Protein AF-K2GDD9-F1 (afdb_monomer_lite)

pLDDT: mean 71.25, std 14.57, range [37.0, 95.56]

Sequence (120 aa):
MKNRYTFPVNEKGFYYPWVSALLFMFLLVFGYMIHTYYQNMELNQAIKKSYQTQRYYQSVYDKWTPFIISSTSFPLTIRRPLTDGEASVTCNDEEVRILCTYTVIYKDLHKNYKQTYKLD

Secondary structure (DSSP, 8-state):
--------B-TT--B-HHHHHHHHHHHHHHHHHHHHHHHHHHHHHHHHHHHHHHHHHHHHHHH----B--TTSSSPPB----TTEEEEEEEEEETTEEEEEEEEEETTEEEEEEEEEE--

Radius of gyration: 33.7 Å; chains: 1; bounding box: 56×39×94 Å

Organism: NCBI:txid1230341

Foldseek 3Di:
DDPDDDADAPPVRDHDVVVVVVVVVVCVVVVVVVVVVVVVVVVVVVVVVVVVVVVVVVVCVVPDDQPQPDPPDPPGDRPDAPPQKDWDWDWDDDPFWIKIWIWIAHPNDIDIDIDIGGDD

Structure (mmCIF, N/CA/C/O backbone):
data_AF-K2GDD9-F1
#
_entry.id   AF-K2GDD9-F1
#
loop_
_atom_site.group_PDB
_atom_site.id
_atom_site.type_symbol
_atom_site.label_atom_id
_atom_site.label_alt_id
_atom_site.label_comp_id
_atom_site.label_asym_id
_atom_site.label_entity_id
_atom_site.label_seq_id
_atom_site.pdbx_PDB_ins_code
_atom_site.Cartn_x
_atom_site.Cartn_y
_atom_site.Cartn_z
_atom_site.occupancy
_atom_site.B_iso_or_equiv
_atom_site.auth_seq_id
_atom_site.auth_comp_id
_atom_site.auth_asym_id
_atom_site.auth_atom_id
_atom_site.pdbx_PDB_model_num
ATOM 1 N N . MET A 1 1 ? 4.348 0.897 -54.208 1.00 38.00 1 MET A N 1
ATOM 2 C CA . MET A 1 1 ? 5.123 2.100 -53.830 1.00 38.00 1 MET A CA 1
ATOM 3 C C . MET A 1 1 ? 6.320 1.659 -53.000 1.00 38.00 1 MET A C 1
ATOM 5 O O . MET A 1 1 ? 6.118 1.035 -51.969 1.00 38.00 1 MET A O 1
ATOM 9 N N . LYS A 1 2 ? 7.551 1.873 -53.482 1.00 37.00 2 LYS A N 1
ATOM 10 C CA . LYS A 1 2 ? 8.779 1.585 -52.722 1.00 37.00 2 LYS A CA 1
ATOM 11 C C . LYS A 1 2 ? 9.234 2.893 -52.075 1.00 37.00 2 LYS A C 1
ATOM 13 O O . LYS A 1 2 ? 9.657 3.788 -52.801 1.00 37.00 2 LYS A O 1
ATOM 18 N N . ASN A 1 3 ? 9.134 3.002 -50.752 1.00 40.59 3 ASN A N 1
ATOM 19 C CA . ASN A 1 3 ? 9.711 4.115 -49.998 1.00 40.59 3 ASN A CA 1
ATOM 20 C C . ASN A 1 3 ? 11.235 4.066 -50.168 1.00 40.59 3 ASN A C 1
ATOM 22 O O . ASN A 1 3 ? 11.904 3.224 -49.570 1.00 40.59 3 ASN A O 1
ATOM 26 N N . ARG A 1 4 ? 11.787 4.909 -51.048 1.00 51.34 4 ARG A N 1
ATOM 27 C CA . ARG A 1 4 ? 13.237 5.062 -51.184 1.00 51.34 4 ARG A CA 1
ATOM 28 C C . ARG A 1 4 ? 13.706 6.042 -50.118 1.00 51.34 4 ARG A C 1
ATOM 30 O O . ARG A 1 4 ? 13.416 7.228 -50.202 1.00 51.34 4 ARG A O 1
ATOM 37 N N . TYR A 1 5 ? 14.434 5.530 -49.133 1.00 53.12 5 TYR A N 1
ATOM 38 C CA . TYR A 1 5 ? 15.233 6.348 -48.231 1.00 53.12 5 TYR A CA 1
ATOM 39 C C . TYR A 1 5 ? 16.390 6.949 -49.037 1.00 53.12 5 TYR A C 1
ATOM 41 O O . TYR A 1 5 ? 17.341 6.252 -49.386 1.00 53.12 5 TYR A O 1
ATOM 49 N N . THR A 1 6 ? 16.289 8.225 -49.399 1.00 58.31 6 THR A N 1
ATOM 50 C CA . THR A 1 6 ? 17.423 8.990 -49.923 1.00 58.31 6 THR A CA 1
ATOM 51 C C . THR A 1 6 ? 18.256 9.473 -48.749 1.00 58.31 6 THR A C 1
ATOM 53 O O . THR A 1 6 ? 17.798 10.281 -47.943 1.00 58.31 6 THR A O 1
ATOM 56 N N . PHE A 1 7 ? 19.469 8.942 -48.634 1.00 60.66 7 PHE A N 1
ATOM 57 C CA . PHE A 1 7 ? 20.442 9.400 -47.652 1.00 60.66 7 PHE A CA 1
ATOM 58 C C . PHE A 1 7 ? 20.863 10.850 -47.942 1.00 60.66 7 PHE A C 1
ATOM 60 O O . PHE A 1 7 ? 20.904 11.237 -49.110 1.00 60.66 7 PHE A O 1
ATOM 67 N N . PRO A 1 8 ? 21.198 11.652 -46.916 1.00 60.47 8 PRO A N 1
ATOM 68 C CA . PRO A 1 8 ? 21.715 12.997 -47.126 1.00 60.47 8 PRO A CA 1
ATOM 69 C C . PRO A 1 8 ? 23.075 12.910 -47.830 1.00 60.47 8 PRO A C 1
ATOM 71 O O . PRO A 1 8 ? 24.026 12.319 -47.314 1.00 60.47 8 PRO A O 1
ATOM 74 N N . VAL A 1 9 ? 23.142 13.476 -49.031 1.00 63.81 9 VAL A N 1
ATOM 75 C CA . VAL A 1 9 ? 24.343 13.546 -49.866 1.00 63.81 9 VAL A CA 1
ATOM 76 C C . VAL A 1 9 ? 24.749 15.013 -49.973 1.00 63.81 9 VAL A C 1
ATOM 78 O O . VAL A 1 9 ? 23.882 15.872 -50.118 1.00 63.81 9 VAL A O 1
ATOM 81 N N . ASN A 1 10 ? 26.044 15.318 -49.877 1.00 68.38 10 ASN A N 1
ATOM 82 C CA . ASN A 1 10 ? 26.529 16.689 -50.087 1.00 68.38 10 ASN A CA 1
ATOM 83 C C . ASN A 1 10 ? 26.292 17.129 -51.552 1.00 68.38 10 ASN A C 1
ATOM 85 O O . ASN A 1 10 ? 26.099 16.274 -52.413 1.00 68.38 10 ASN A O 1
ATOM 89 N N . GLU A 1 11 ? 26.393 18.423 -51.876 1.00 68.56 11 GLU A N 1
ATOM 90 C CA . GLU A 1 11 ? 26.216 18.985 -53.235 1.00 68.56 11 GLU A CA 1
ATOM 91 C C . GLU A 1 11 ? 27.101 18.311 -54.305 1.00 68.56 11 GLU A C 1
ATOM 93 O O . GLU A 1 11 ? 26.796 18.339 -55.493 1.00 68.56 11 GLU A O 1
ATOM 98 N N . LYS A 1 12 ? 28.184 17.648 -53.877 1.00 71.31 12 LYS A N 1
ATOM 99 C CA . LYS A 1 12 ? 29.107 16.867 -54.718 1.00 71.31 12 LYS A CA 1
ATOM 100 C C . LYS A 1 12 ? 28.768 15.371 -54.834 1.00 71.31 12 LYS A C 1
ATOM 102 O O . LYS A 1 12 ? 29.551 14.621 -55.403 1.00 71.31 12 LYS A O 1
ATOM 107 N N . GLY A 1 13 ? 27.661 14.905 -54.257 1.00 66.38 13 GLY A N 1
ATOM 108 C CA . GLY A 1 13 ? 27.239 13.500 -54.312 1.00 66.38 13 GLY A CA 1
ATOM 109 C C . GLY A 1 13 ? 27.995 12.544 -53.376 1.00 66.38 13 GLY A C 1
ATOM 110 O O . GLY A 1 13 ? 27.826 11.332 -53.486 1.00 66.38 13 GLY A O 1
ATOM 111 N N . PHE A 1 14 ? 28.786 13.053 -52.421 1.00 70.56 14 PHE A N 1
ATOM 112 C CA . PHE A 1 14 ? 29.442 12.220 -51.405 1.00 70.56 14 PHE A CA 1
ATOM 113 C C . PHE A 1 14 ? 28.510 11.921 -50.223 1.00 70.56 14 PHE A C 1
ATOM 115 O O . PHE A 1 14 ? 28.011 12.836 -49.562 1.00 70.56 14 PHE A O 1
ATOM 122 N N . TYR A 1 15 ? 28.291 10.629 -49.962 1.00 72.38 15 TYR A N 1
ATOM 123 C CA . TYR A 1 15 ? 27.582 10.127 -48.788 1.00 72.38 15 TYR A CA 1
ATOM 124 C C . TYR A 1 15 ? 28.563 9.916 -47.632 1.00 72.38 15 TYR A C 1
ATOM 126 O O . TYR A 1 15 ? 29.627 9.323 -47.811 1.00 72.38 15 TYR A O 1
ATOM 134 N N . TYR A 1 16 ? 28.182 10.376 -46.441 1.00 74.81 16 TYR A N 1
ATOM 135 C CA . TYR A 1 16 ? 28.973 10.245 -45.220 1.00 74.81 16 TYR A CA 1
ATOM 136 C C . TYR A 1 16 ? 28.295 9.261 -44.250 1.00 74.81 16 TYR A C 1
ATOM 138 O O . TYR A 1 16 ? 27.575 9.683 -43.338 1.00 74.81 16 TYR A O 1
ATOM 146 N N . PRO A 1 17 ? 28.496 7.939 -44.430 1.00 76.94 17 PRO A N 1
ATOM 147 C CA . PRO A 1 17 ? 27.820 6.905 -43.643 1.00 76.94 17 PRO A CA 1
ATOM 148 C C . PRO A 1 17 ? 28.067 7.032 -42.140 1.00 76.94 17 PRO A C 1
ATOM 150 O O . PRO A 1 17 ? 27.167 6.782 -41.340 1.00 76.94 17 PRO A O 1
ATOM 153 N N . TRP A 1 18 ? 29.257 7.489 -41.743 1.00 81.38 18 TRP A N 1
ATOM 154 C CA . TRP A 1 18 ? 29.599 7.691 -40.337 1.00 81.38 18 TRP A CA 1
ATOM 155 C C . TRP A 1 18 ? 28.765 8.793 -39.676 1.00 81.38 18 TRP A C 1
ATOM 157 O O . TRP A 1 18 ? 28.417 8.657 -38.510 1.00 81.38 18 TRP A O 1
ATOM 167 N N . VAL A 1 19 ? 28.386 9.852 -40.403 1.00 83.44 19 VAL A N 1
ATOM 168 C CA . VAL A 1 19 ? 27.543 10.929 -39.855 1.00 83.44 19 VAL A CA 1
ATOM 169 C C . VAL A 1 19 ? 26.156 10.386 -39.534 1.00 83.44 19 VAL A C 1
ATOM 171 O O . VAL A 1 19 ? 25.642 10.621 -38.447 1.00 83.44 19 VAL A O 1
ATOM 174 N N . SER A 1 20 ? 25.576 9.598 -40.445 1.00 81.44 20 SER A N 1
ATOM 175 C CA . SER A 1 20 ? 24.270 8.964 -40.221 1.00 81.44 20 SER A CA 1
ATOM 176 C C . SER A 1 20 ? 24.320 7.950 -39.074 1.00 81.44 20 SER A C 1
ATOM 178 O O . SER A 1 20 ? 23.413 7.919 -38.247 1.00 81.44 20 SER A O 1
ATOM 180 N N . ALA A 1 21 ? 25.395 7.158 -38.987 1.00 85.56 21 ALA A N 1
ATOM 181 C CA . ALA A 1 21 ? 25.592 6.195 -37.907 1.00 85.56 21 ALA A CA 1
ATOM 182 C C . ALA A 1 21 ? 25.733 6.878 -36.535 1.00 85.56 21 ALA A C 1
ATOM 184 O O . ALA A 1 21 ? 25.103 6.448 -35.571 1.00 85.56 21 ALA A O 1
ATOM 185 N N . LEU A 1 22 ? 26.498 7.972 -36.449 1.00 87.88 22 LEU A N 1
ATOM 186 C CA . LEU A 1 22 ? 26.646 8.753 -35.217 1.00 87.88 22 LEU A CA 1
ATOM 187 C C . LEU A 1 22 ? 25.326 9.401 -34.794 1.00 87.88 22 LEU A C 1
ATOM 189 O O . LEU A 1 22 ? 24.978 9.368 -33.617 1.00 87.88 22 LEU A O 1
ATOM 193 N N . LEU A 1 23 ? 24.565 9.941 -35.747 1.00 87.62 23 LEU A N 1
ATOM 194 C CA . LEU A 1 23 ? 23.269 10.565 -35.481 1.00 87.62 23 LEU A CA 1
ATOM 195 C C . LEU A 1 23 ? 22.243 9.525 -35.006 1.00 87.62 23 LEU A C 1
ATOM 197 O O . LEU A 1 23 ? 21.505 9.771 -34.055 1.00 87.62 23 LEU A O 1
ATOM 201 N N . PHE A 1 24 ? 22.252 8.329 -35.597 1.00 88.44 24 PHE A N 1
ATOM 202 C CA . PHE A 1 24 ? 21.417 7.212 -35.158 1.00 88.44 24 PHE A CA 1
ATOM 203 C C . PHE A 1 24 ? 21.784 6.733 -33.746 1.00 88.44 24 PHE A C 1
ATOM 205 O O . PHE A 1 24 ? 20.904 6.590 -32.900 1.00 88.44 24 PHE A O 1
ATOM 212 N N . MET A 1 25 ? 23.078 6.557 -33.456 1.00 91.94 25 MET A N 1
ATOM 213 C CA . MET A 1 25 ? 23.550 6.197 -32.114 1.00 91.94 25 MET A CA 1
ATOM 214 C C . MET A 1 25 ? 23.182 7.260 -31.076 1.00 91.94 25 MET A C 1
ATOM 216 O O . MET A 1 25 ? 22.723 6.919 -29.988 1.00 91.94 25 MET A O 1
ATOM 220 N N . PHE A 1 26 ? 23.318 8.542 -31.419 1.00 93.50 26 PHE A N 1
ATOM 221 C CA . PHE A 1 26 ? 22.908 9.642 -30.552 1.00 93.50 26 PHE A CA 1
ATOM 222 C C . PHE A 1 26 ? 21.410 9.584 -30.232 1.00 93.50 26 PHE A C 1
ATOM 224 O O . PHE A 1 26 ? 21.033 9.661 -29.065 1.00 93.50 26 PHE A O 1
ATOM 231 N N . LEU A 1 27 ? 20.558 9.384 -31.243 1.00 94.56 27 LEU A N 1
ATOM 232 C CA . LEU A 1 27 ? 19.109 9.276 -31.050 1.00 94.56 27 LEU A CA 1
ATOM 233 C C . LEU A 1 27 ? 18.725 8.070 -30.187 1.00 94.56 27 LEU A C 1
ATOM 235 O O . LEU A 1 27 ? 17.849 8.197 -29.333 1.00 94.56 27 LEU A O 1
ATOM 239 N N . LEU A 1 28 ? 19.391 6.925 -30.362 1.00 94.38 28 LEU A N 1
ATOM 240 C CA . LEU A 1 28 ? 19.156 5.742 -29.532 1.00 94.38 28 LEU A CA 1
ATOM 241 C C . LEU A 1 28 ? 19.527 5.988 -28.067 1.00 94.38 28 LEU A C 1
ATOM 243 O O . LEU A 1 28 ? 18.730 5.698 -27.176 1.00 94.38 28 LEU A O 1
ATOM 247 N N . VAL A 1 29 ? 20.711 6.552 -27.813 1.00 95.31 29 VAL A N 1
ATOM 248 C CA . VAL A 1 29 ? 21.172 6.847 -26.448 1.00 95.31 29 VAL A CA 1
ATOM 249 C C . VAL A 1 29 ? 20.276 7.895 -25.792 1.00 95.31 29 VAL A C 1
ATOM 251 O O . VAL A 1 29 ? 19.876 7.732 -24.640 1.00 95.31 29 VAL A O 1
ATOM 254 N N . PHE A 1 30 ? 19.916 8.948 -26.524 1.00 95.56 30 PHE A N 1
ATOM 255 C CA . PHE A 1 30 ? 19.045 10.003 -26.019 1.00 95.56 30 PHE A CA 1
ATOM 256 C C . PHE A 1 30 ? 17.627 9.488 -25.736 1.00 95.56 30 PHE A C 1
ATOM 258 O O . PHE A 1 30 ? 17.063 9.777 -24.682 1.00 95.56 30 PHE A O 1
ATOM 265 N N . GLY A 1 31 ? 17.075 8.657 -26.624 1.00 95.44 31 GLY A N 1
ATOM 266 C CA . GLY A 1 31 ? 15.789 7.997 -26.410 1.00 95.44 31 GLY A CA 1
ATOM 267 C C . GLY A 1 31 ? 15.803 7.081 -25.185 1.00 95.44 31 GLY A C 1
ATOM 268 O O . GLY A 1 31 ? 14.878 7.125 -24.375 1.00 95.44 31 GLY A O 1
ATOM 269 N N . TYR A 1 32 ? 16.878 6.311 -24.995 1.00 95.38 32 TYR A N 1
ATOM 270 C CA . TYR A 1 32 ? 17.061 5.470 -23.811 1.00 95.38 32 TYR A CA 1
ATOM 271 C C . TYR A 1 32 ? 17.155 6.295 -22.515 1.00 95.38 32 TYR A C 1
ATOM 273 O O . TYR A 1 32 ? 16.482 5.981 -21.531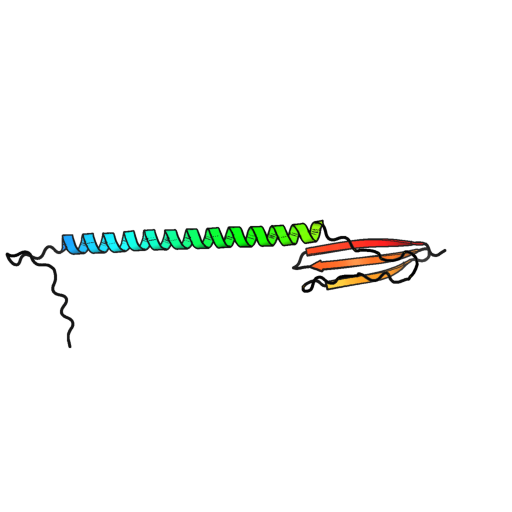 1.00 95.38 32 TYR A O 1
ATOM 281 N N . MET A 1 33 ? 17.933 7.383 -22.518 1.00 93.88 33 MET A N 1
ATOM 282 C CA . MET A 1 33 ? 18.035 8.320 -21.389 1.00 93.88 33 MET A CA 1
ATOM 283 C C . MET A 1 33 ? 16.669 8.907 -21.015 1.00 93.88 33 MET A C 1
ATOM 285 O O . MET A 1 33 ? 16.299 8.924 -19.844 1.00 93.88 33 MET A O 1
ATOM 289 N N . ILE A 1 34 ? 15.886 9.343 -22.005 1.00 94.94 34 ILE A N 1
ATOM 290 C CA . ILE A 1 34 ? 14.533 9.857 -21.772 1.00 94.94 34 ILE A CA 1
ATOM 291 C C . ILE A 1 34 ? 13.628 8.767 -21.196 1.00 94.94 34 I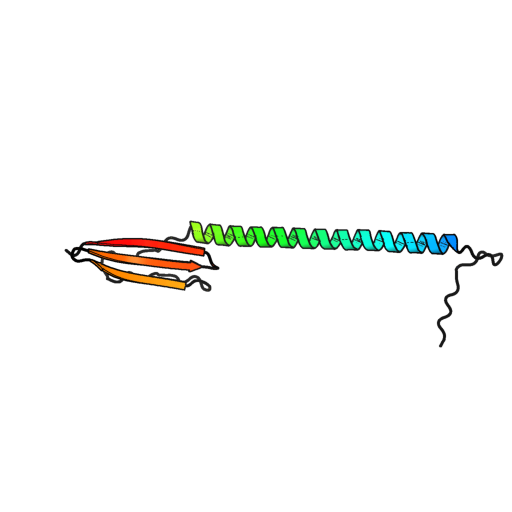LE A C 1
ATOM 293 O O . ILE A 1 34 ? 12.930 9.004 -20.212 1.00 94.94 34 ILE A O 1
ATOM 297 N N . HIS A 1 35 ? 13.635 7.573 -21.787 1.00 94.12 35 HIS A N 1
ATOM 298 C CA . HIS A 1 35 ? 12.766 6.482 -21.357 1.00 94.12 35 HIS A CA 1
ATOM 299 C C . HIS A 1 35 ? 13.033 6.083 -19.901 1.00 94.12 35 HIS A C 1
ATOM 301 O O . HIS A 1 35 ? 12.112 6.032 -19.088 1.00 94.12 35 HIS A O 1
ATOM 307 N N . THR A 1 36 ? 14.304 5.879 -19.556 1.00 93.69 36 THR A N 1
ATOM 308 C CA . THR A 1 36 ? 14.722 5.556 -18.185 1.00 93.69 36 THR A CA 1
ATOM 309 C C . THR A 1 36 ? 14.405 6.677 -17.198 1.00 93.69 36 THR A C 1
ATOM 311 O O . THR A 1 36 ? 13.965 6.404 -16.081 1.00 93.69 36 THR A O 1
ATOM 314 N N . TYR A 1 37 ? 14.560 7.941 -17.600 1.00 94.62 37 TYR A N 1
ATOM 315 C CA . TYR A 1 37 ? 14.168 9.083 -16.776 1.00 94.62 37 TYR A CA 1
ATOM 316 C C . TYR A 1 37 ? 12.668 9.064 -16.444 1.00 94.62 37 TYR A C 1
ATOM 318 O O . TYR A 1 37 ? 12.299 9.169 -15.272 1.00 94.62 37 TYR A O 1
ATOM 326 N N . TYR A 1 38 ? 11.806 8.868 -17.448 1.00 93.94 38 TYR A N 1
ATOM 327 C CA . TYR A 1 38 ? 10.358 8.787 -17.236 1.00 93.94 38 TYR A CA 1
ATOM 328 C C . TYR A 1 38 ? 9.966 7.589 -16.365 1.00 93.94 38 TYR A C 1
ATOM 330 O O . TYR A 1 38 ? 9.203 7.767 -15.418 1.00 93.94 38 TYR A O 1
ATOM 338 N N . GLN A 1 39 ? 10.544 6.408 -16.605 1.00 92.12 39 GLN A N 1
ATOM 339 C CA . GLN A 1 39 ? 10.292 5.223 -15.776 1.00 92.12 39 GLN A CA 1
ATOM 340 C C . GLN A 1 39 ? 10.650 5.460 -14.304 1.00 92.12 39 GLN A C 1
ATOM 342 O O . GLN A 1 39 ? 9.873 5.123 -13.411 1.00 92.12 39 GLN A O 1
ATOM 347 N N . ASN A 1 40 ? 11.795 6.090 -14.033 1.00 92.19 40 ASN A N 1
ATOM 348 C CA . ASN A 1 40 ? 12.202 6.419 -12.668 1.00 92.19 40 ASN A CA 1
ATOM 349 C C . ASN A 1 40 ? 11.268 7.448 -12.017 1.00 92.19 40 ASN A C 1
ATOM 351 O O . ASN A 1 40 ? 10.979 7.360 -10.821 1.00 92.19 40 ASN A O 1
ATOM 355 N N . MET A 1 41 ? 10.775 8.421 -12.785 1.00 93.06 41 MET A N 1
ATOM 356 C CA . MET A 1 41 ? 9.818 9.405 -12.287 1.00 93.06 41 MET A CA 1
ATOM 357 C C . MET A 1 41 ? 8.477 8.754 -11.919 1.00 93.06 41 MET A C 1
ATOM 359 O O . MET A 1 41 ? 7.968 8.998 -10.823 1.00 93.06 41 MET A O 1
ATOM 363 N N . GLU A 1 42 ? 7.928 7.905 -12.790 1.00 90.94 42 GLU A N 1
ATOM 364 C CA . GLU A 1 42 ? 6.684 7.167 -12.535 1.00 90.94 42 GLU A CA 1
ATOM 365 C C . GLU A 1 42 ? 6.823 6.228 -11.334 1.00 90.94 42 GLU A C 1
ATOM 367 O O . GLU A 1 42 ? 5.963 6.217 -10.449 1.00 90.94 42 GLU A O 1
ATOM 372 N N . LEU A 1 43 ? 7.945 5.507 -11.242 1.00 88.25 43 LEU A N 1
ATOM 373 C CA . LEU A 1 43 ? 8.245 4.630 -10.114 1.00 88.25 43 LEU A CA 1
ATOM 374 C C . LEU A 1 43 ? 8.293 5.411 -8.793 1.00 88.25 43 LEU A C 1
ATOM 376 O O . LEU A 1 43 ? 7.659 5.013 -7.816 1.00 88.25 43 LEU A O 1
ATOM 380 N N . ASN A 1 44 ? 8.978 6.555 -8.757 1.00 89.06 44 ASN A N 1
ATOM 381 C CA . ASN A 1 44 ? 9.049 7.396 -7.560 1.00 89.06 44 ASN A CA 1
ATOM 382 C C . ASN A 1 44 ? 7.674 7.930 -7.135 1.00 89.06 44 ASN A C 1
ATOM 384 O O . ASN A 1 44 ? 7.365 7.978 -5.941 1.00 89.06 44 ASN A O 1
ATOM 388 N N . GLN A 1 45 ? 6.827 8.311 -8.093 1.00 87.38 45 GLN A N 1
ATOM 389 C CA . GLN A 1 45 ? 5.456 8.731 -7.800 1.00 87.38 45 GLN A CA 1
ATOM 390 C C . GLN A 1 45 ? 4.616 7.572 -7.250 1.00 87.38 45 GLN A C 1
ATOM 392 O O . GLN A 1 45 ? 3.903 7.754 -6.258 1.00 87.38 45 GLN A O 1
ATOM 397 N N . ALA A 1 46 ? 4.734 6.380 -7.838 1.00 82.69 46 ALA A N 1
ATOM 398 C CA . ALA A 1 46 ? 4.052 5.179 -7.370 1.00 82.69 46 ALA A CA 1
ATOM 399 C C . ALA A 1 46 ? 4.484 4.796 -5.944 1.00 82.69 46 ALA A C 1
ATOM 401 O O . ALA A 1 46 ? 3.623 4.559 -5.096 1.00 82.69 46 ALA A O 1
ATOM 402 N N . ILE A 1 47 ? 5.790 4.828 -5.648 1.00 82.38 47 ILE A N 1
ATOM 403 C CA . ILE A 1 47 ? 6.343 4.566 -4.308 1.00 82.38 47 ILE A CA 1
ATOM 404 C C . ILE A 1 47 ? 5.838 5.598 -3.297 1.00 82.38 47 ILE A C 1
ATOM 406 O O . ILE A 1 47 ? 5.416 5.252 -2.194 1.00 82.38 47 ILE A O 1
ATOM 410 N N . LYS A 1 48 ? 5.835 6.887 -3.656 1.00 85.50 48 LYS A N 1
ATOM 411 C CA . LYS A 1 48 ? 5.321 7.936 -2.768 1.00 85.50 48 LYS A CA 1
ATOM 412 C C . LYS A 1 48 ? 3.844 7.713 -2.442 1.00 85.50 48 LYS A C 1
ATOM 414 O O . LYS A 1 48 ? 3.446 7.862 -1.286 1.00 85.50 48 LYS A O 1
ATOM 419 N N . LYS A 1 49 ? 3.040 7.341 -3.442 1.00 79.56 49 LYS A N 1
ATOM 420 C CA . LYS A 1 49 ? 1.615 7.051 -3.265 1.00 79.56 49 LYS A CA 1
ATOM 421 C C . LYS A 1 49 ? 1.400 5.820 -2.384 1.00 79.56 49 LYS A C 1
ATOM 423 O O . LYS A 1 49 ? 0.639 5.911 -1.426 1.00 79.56 49 LYS A O 1
ATOM 428 N N . SER A 1 50 ? 2.092 4.709 -2.652 1.00 75.00 50 SER A N 1
ATOM 429 C CA . SER A 1 50 ? 1.966 3.488 -1.845 1.00 75.00 50 SER A CA 1
ATOM 430 C C . SER A 1 50 ? 2.352 3.738 -0.387 1.00 75.00 50 SER A C 1
ATOM 432 O O . SER A 1 50 ? 1.628 3.326 0.517 1.00 75.00 50 SER A O 1
ATOM 434 N N . TYR A 1 51 ? 3.410 4.516 -0.148 1.00 73.38 51 TYR A N 1
ATOM 435 C CA . TYR A 1 51 ? 3.835 4.898 1.195 1.00 73.38 51 TYR A CA 1
ATOM 436 C C . TYR A 1 51 ? 2.798 5.751 1.936 1.00 73.38 51 TYR A C 1
ATOM 438 O O . TYR A 1 51 ? 2.516 5.516 3.111 1.00 73.38 51 TYR A O 1
ATOM 446 N N . GLN A 1 52 ? 2.206 6.743 1.264 1.00 74.12 52 GLN A N 1
ATOM 447 C CA . GLN A 1 52 ? 1.142 7.568 1.846 1.00 74.12 52 GLN A CA 1
ATOM 448 C C . GLN A 1 52 ? -0.094 6.734 2.188 1.00 74.12 52 GLN A C 1
ATOM 450 O O . GLN A 1 52 ? -0.655 6.889 3.272 1.00 74.12 52 GLN A O 1
ATOM 455 N N . THR A 1 53 ? -0.485 5.823 1.297 1.00 67.88 53 THR A N 1
ATOM 456 C CA . THR A 1 53 ? -1.591 4.890 1.522 1.00 67.88 53 THR A CA 1
ATOM 457 C C . THR A 1 53 ? -1.305 3.964 2.705 1.00 67.88 53 THR A C 1
ATOM 459 O O . THR A 1 53 ? -2.145 3.835 3.593 1.00 67.88 53 THR A O 1
ATOM 462 N N . GLN A 1 54 ? -0.101 3.395 2.786 1.00 70.94 54 GLN A N 1
ATOM 463 C CA . GLN A 1 54 ? 0.308 2.554 3.910 1.00 70.94 54 GLN A CA 1
ATOM 464 C C . GLN A 1 54 ? 0.301 3.331 5.232 1.00 70.94 54 GLN A C 1
ATOM 466 O O . GLN A 1 54 ? -0.252 2.855 6.220 1.00 70.94 54 GLN A O 1
ATOM 471 N N . ARG A 1 55 ? 0.849 4.555 5.257 1.00 68.75 55 ARG A N 1
ATOM 472 C CA . ARG A 1 55 ? 0.791 5.423 6.444 1.00 68.75 55 ARG A CA 1
ATOM 473 C C . ARG A 1 55 ? -0.639 5.757 6.850 1.00 68.75 55 ARG A C 1
ATOM 475 O O . ARG A 1 55 ? -0.921 5.803 8.043 1.00 68.75 55 ARG A O 1
ATOM 482 N N . TYR A 1 56 ? -1.532 5.995 5.891 1.00 69.50 56 TYR A N 1
ATOM 483 C CA . TYR A 1 56 ? -2.943 6.227 6.182 1.00 69.50 56 TYR A CA 1
ATOM 484 C C . TYR A 1 56 ? -3.561 5.004 6.865 1.00 69.50 56 TYR A C 1
ATOM 486 O O . TYR A 1 56 ? -4.108 5.152 7.957 1.00 69.50 56 TYR A O 1
ATOM 494 N N . TYR A 1 57 ? -3.396 3.807 6.294 1.00 66.44 57 TYR A N 1
ATOM 495 C CA . TYR A 1 57 ? -3.914 2.571 6.887 1.00 66.44 57 TYR A CA 1
ATOM 496 C C . TYR A 1 57 ? -3.338 2.304 8.274 1.00 66.44 57 TYR A C 1
ATOM 498 O O . TYR A 1 57 ? -4.102 2.030 9.196 1.00 66.44 57 TYR A O 1
ATOM 506 N N . GLN A 1 58 ? -2.029 2.495 8.457 1.00 67.81 58 GLN A N 1
ATOM 507 C CA . GLN A 1 58 ? -1.392 2.378 9.766 1.00 67.81 58 GLN A CA 1
ATOM 508 C C . GLN A 1 58 ? -1.976 3.386 10.763 1.00 67.81 58 GLN A C 1
ATOM 510 O O . GLN A 1 58 ? -2.320 3.029 11.882 1.00 67.81 58 GLN A O 1
ATOM 515 N N . SER A 1 59 ? -2.171 4.640 10.347 1.00 68.62 59 SER A N 1
ATOM 516 C CA . SER A 1 59 ? -2.735 5.672 11.220 1.00 68.62 59 SER A CA 1
ATOM 517 C C . SER A 1 59 ? -4.190 5.399 11.608 1.00 68.62 59 SER A C 1
ATOM 519 O O . SER A 1 59 ? -4.591 5.712 12.727 1.00 68.62 59 SER A O 1
ATOM 521 N N . VAL A 1 60 ? -4.982 4.817 10.701 1.00 62.62 60 VAL A N 1
ATOM 522 C CA . VAL A 1 60 ? -6.353 4.379 10.980 1.00 62.62 60 VAL A CA 1
ATOM 523 C C . VAL A 1 60 ? -6.321 3.202 11.949 1.00 62.62 60 VAL A C 1
ATOM 525 O O . VAL A 1 60 ? -7.051 3.239 12.929 1.00 62.62 60 VAL A O 1
ATOM 528 N N . TYR A 1 61 ? -5.444 2.219 11.738 1.00 66.44 61 TYR A N 1
ATOM 529 C CA . TYR A 1 61 ? -5.250 1.078 12.637 1.00 66.44 61 TYR A CA 1
ATOM 530 C C . TYR A 1 61 ? -4.840 1.499 14.062 1.00 66.44 61 TYR A C 1
ATOM 532 O O . TYR A 1 61 ? -5.417 1.029 15.050 1.00 66.44 61 TYR A O 1
ATOM 540 N N . ASP A 1 62 ? -3.890 2.430 14.181 1.00 67.12 62 ASP A N 1
ATOM 541 C CA . ASP A 1 62 ? -3.401 2.928 15.470 1.00 67.12 62 ASP A CA 1
ATOM 542 C C . ASP A 1 62 ? -4.499 3.703 16.215 1.00 67.12 62 ASP A C 1
ATOM 544 O O . ASP A 1 62 ? -4.713 3.496 17.411 1.00 67.12 62 ASP A O 1
ATOM 548 N N . LYS A 1 63 ? -5.238 4.563 15.498 1.00 61.53 63 LYS A N 1
ATOM 549 C CA . LYS A 1 63 ? -6.340 5.368 16.052 1.00 61.53 63 LYS A CA 1
ATOM 550 C C . LYS A 1 63 ? -7.635 4.585 16.240 1.00 61.53 63 LYS A C 1
ATOM 552 O O . LYS A 1 63 ? -8.545 5.084 16.898 1.00 61.53 63 LYS A O 1
ATOM 557 N N . TRP A 1 64 ? -7.749 3.395 15.655 1.00 60.28 64 TRP A N 1
ATOM 558 C CA . TRP A 1 64 ? -8.936 2.570 15.798 1.00 60.28 64 TRP A CA 1
ATOM 559 C C . TRP A 1 64 ? -9.014 2.050 17.233 1.00 60.28 64 TRP A C 1
ATOM 561 O O . TRP A 1 64 ? -8.176 1.265 17.687 1.00 60.28 64 TRP A O 1
ATOM 571 N N . THR A 1 65 ? -10.035 2.491 17.954 1.00 55.03 65 THR A N 1
ATOM 572 C CA . THR A 1 65 ? -10.447 1.940 19.240 1.00 55.03 65 THR A CA 1
ATOM 573 C C . THR A 1 65 ? -11.854 1.370 19.080 1.00 55.03 65 THR A C 1
ATOM 575 O O . THR A 1 65 ? -12.714 2.026 18.480 1.00 55.03 65 THR A O 1
ATOM 578 N N . PRO A 1 66 ? -12.130 0.156 19.588 1.00 52.97 66 PRO A N 1
ATOM 579 C CA . PRO A 1 66 ? -13.499 -0.319 19.652 1.00 52.97 66 PRO A CA 1
ATOM 580 C C . PRO A 1 66 ? -14.263 0.616 20.596 1.00 52.97 66 PRO A C 1
ATOM 582 O O . PRO A 1 66 ? -13.977 0.673 21.791 1.00 52.97 66 PRO A O 1
ATOM 585 N N . PHE A 1 67 ? -15.216 1.383 20.067 1.00 52.03 67 PHE A N 1
ATOM 586 C CA . PHE A 1 67 ? -16.159 2.115 20.907 1.00 52.03 67 PHE A CA 1
ATOM 587 C C . PHE A 1 67 ? -17.100 1.097 21.557 1.00 52.03 67 PHE A C 1
ATOM 589 O O . PHE A 1 67 ? -18.045 0.617 20.932 1.00 52.03 67 PHE A O 1
ATOM 596 N N . ILE A 1 68 ? -16.809 0.754 22.811 1.00 49.59 68 ILE A N 1
ATOM 597 C CA . ILE A 1 68 ? -17.662 -0.050 23.687 1.00 49.59 68 ILE A CA 1
ATOM 598 C C . ILE A 1 68 ? -18.823 0.847 24.133 1.00 49.59 68 ILE A C 1
ATOM 600 O O . ILE A 1 68 ? -18.700 1.620 25.082 1.00 49.59 68 ILE A O 1
ATOM 604 N N . ILE A 1 69 ? -19.945 0.805 23.411 1.00 42.91 69 ILE A N 1
ATOM 605 C CA . ILE A 1 69 ? -21.152 1.543 23.794 1.00 42.91 69 ILE A CA 1
ATOM 606 C C . ILE A 1 69 ? -21.989 0.640 24.708 1.00 42.91 69 ILE A C 1
ATOM 608 O O . ILE A 1 69 ? -22.710 -0.239 24.247 1.00 42.91 69 ILE A O 1
ATOM 612 N N . SER A 1 70 ? -21.898 0.928 26.007 1.00 42.84 70 SER A N 1
ATOM 613 C CA . SER A 1 70 ? -22.741 0.465 27.121 1.00 42.84 70 SER A CA 1
ATOM 614 C C . SER A 1 70 ? -22.200 -0.686 27.982 1.00 42.84 70 SER A C 1
ATOM 616 O O . SER A 1 70 ? -22.189 -1.852 27.615 1.00 42.84 70 SER A O 1
ATOM 618 N N . SER A 1 71 ? -21.868 -0.360 29.229 1.00 50.66 71 SER A N 1
ATOM 619 C CA . SER A 1 71 ? -21.673 -1.304 30.337 1.00 50.66 71 SER A CA 1
ATOM 620 C C . SER A 1 71 ? -22.965 -2.020 30.771 1.00 50.66 71 SER A C 1
ATOM 622 O O . SER A 1 71 ? -23.003 -2.589 31.855 1.00 50.66 71 SER A O 1
ATOM 624 N N . THR A 1 72 ? -24.040 -1.947 29.977 1.00 47.91 72 THR A N 1
ATOM 625 C CA . THR A 1 72 ? -25.402 -2.315 30.389 1.00 47.91 72 THR A CA 1
ATOM 626 C C . THR A 1 72 ? -26.111 -3.290 29.448 1.00 47.91 72 THR A C 1
ATOM 628 O O . THR A 1 72 ? -27.213 -3.720 29.772 1.00 47.91 72 THR A O 1
ATOM 631 N N . SER A 1 73 ? -25.519 -3.682 28.312 1.00 52.75 73 SER A N 1
ATOM 632 C CA . SER A 1 73 ? -26.103 -4.716 27.445 1.00 52.75 73 SER A CA 1
ATOM 633 C C . SER A 1 73 ? -25.040 -5.663 26.882 1.00 52.75 73 SER A C 1
ATOM 635 O O . SER A 1 73 ? -24.114 -5.265 26.177 1.00 52.75 73 SER A O 1
ATOM 637 N N . PHE A 1 74 ? -25.164 -6.939 27.242 1.00 48.66 74 PHE A N 1
ATOM 638 C CA . PHE A 1 74 ? -24.389 -8.042 26.683 1.00 48.66 74 PHE A CA 1
ATOM 639 C C . PHE A 1 74 ? -25.102 -8.574 25.424 1.00 48.66 74 PHE A C 1
ATOM 641 O O . PHE A 1 74 ? -26.317 -8.774 25.490 1.00 48.66 74 PHE A O 1
ATOM 648 N N . PRO A 1 75 ? -24.407 -8.858 24.304 1.00 51.59 75 PRO A N 1
ATOM 649 C CA . PRO A 1 75 ? -23.015 -8.543 23.985 1.00 51.59 75 PRO A CA 1
ATOM 650 C C . PRO A 1 75 ? -22.845 -7.124 23.411 1.00 51.59 75 PRO A C 1
ATOM 652 O O . PRO A 1 75 ? -23.653 -6.626 22.625 1.00 51.59 75 PRO A O 1
ATOM 655 N N . LEU A 1 76 ? -21.731 -6.489 23.771 1.00 55.56 76 LEU A N 1
ATOM 656 C CA . LEU A 1 76 ? -21.354 -5.154 23.314 1.00 55.56 76 LEU A CA 1
ATOM 657 C C . LEU A 1 76 ? -21.222 -5.088 21.790 1.00 55.56 76 LEU A C 1
ATOM 659 O O . LEU A 1 76 ? -20.419 -5.787 21.174 1.00 55.56 76 LEU A O 1
ATOM 663 N N . THR A 1 77 ? -22.012 -4.211 21.176 1.00 52.62 77 THR A N 1
ATOM 664 C CA . THR A 1 77 ? -22.035 -4.031 19.723 1.00 52.62 77 THR A CA 1
ATOM 665 C C . THR A 1 77 ? -20.768 -3.309 19.248 1.00 52.62 77 THR A C 1
ATOM 667 O O . THR A 1 77 ? -20.543 -2.152 19.607 1.00 52.62 77 THR A O 1
ATOM 670 N N . ILE A 1 78 ? -19.961 -3.938 18.383 1.00 55.12 78 ILE A N 1
ATOM 671 C CA . ILE A 1 78 ? -18.871 -3.248 17.674 1.00 55.12 78 ILE A CA 1
ATOM 672 C C . ILE A 1 78 ? -19.497 -2.296 16.646 1.00 55.12 78 ILE A C 1
ATOM 674 O O . ILE A 1 78 ? -19.892 -2.709 15.555 1.00 55.12 78 ILE A O 1
ATOM 678 N N . ARG A 1 79 ? -19.592 -0.997 16.954 1.00 53.69 79 ARG A N 1
ATOM 679 C CA . ARG A 1 79 ? -20.087 -0.008 15.984 1.00 53.69 79 ARG A CA 1
ATOM 680 C C . ARG A 1 79 ? -18.952 0.581 15.148 1.00 53.69 79 ARG A C 1
ATOM 682 O O . ARG A 1 79 ? -18.427 1.646 15.453 1.00 53.69 79 ARG A O 1
ATOM 689 N N . ARG A 1 80 ? -18.629 -0.142 14.074 1.00 53.59 80 ARG A N 1
ATOM 690 C CA . ARG A 1 80 ? -18.258 0.306 12.714 1.00 53.59 80 ARG A CA 1
ATOM 691 C C . ARG A 1 80 ? -17.380 -0.782 12.090 1.00 53.59 80 ARG A C 1
ATOM 693 O O . ARG A 1 80 ? -16.176 -0.782 12.353 1.00 53.59 80 ARG A O 1
ATOM 700 N N . 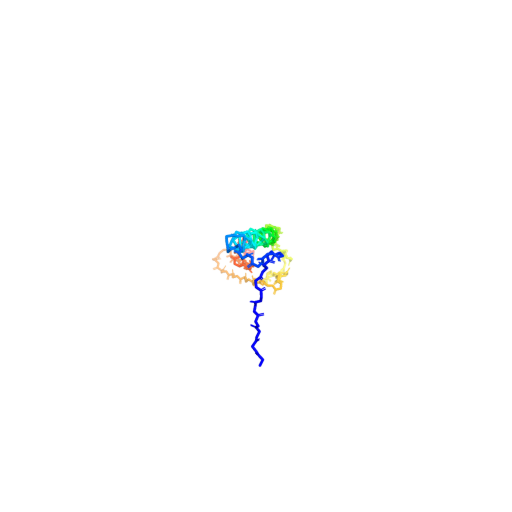PRO A 1 81 ? -17.925 -1.665 11.238 1.00 51.75 81 PRO A N 1
ATOM 701 C CA . PRO A 1 81 ? -17.080 -2.258 10.221 1.00 51.75 81 PRO A CA 1
ATOM 702 C C . PRO A 1 81 ? -16.585 -1.093 9.359 1.00 51.75 81 PRO A C 1
ATOM 704 O O . PRO A 1 81 ? -17.373 -0.288 8.852 1.00 51.75 81 PRO A O 1
ATOM 707 N N . LEU A 1 82 ? -15.267 -0.933 9.258 1.00 54.88 82 LEU A N 1
ATOM 708 C CA . LEU A 1 82 ? -14.707 -0.210 8.120 1.00 54.88 82 LEU A CA 1
ATOM 709 C C . LEU A 1 82 ? -15.307 -0.884 6.875 1.00 54.88 82 LEU A C 1
ATOM 711 O O . LEU A 1 82 ? -15.471 -2.099 6.879 1.00 54.88 82 LEU A O 1
ATOM 715 N N . THR A 1 83 ? -15.672 -0.136 5.833 1.00 59.50 83 THR A N 1
ATOM 716 C CA . THR A 1 83 ? -16.294 -0.709 4.617 1.00 59.50 83 THR A CA 1
ATOM 717 C C . THR A 1 83 ? -15.499 -1.875 4.012 1.00 59.50 83 THR A C 1
ATOM 719 O O . THR A 1 83 ? -16.080 -2.701 3.319 1.00 59.50 83 THR A O 1
ATOM 722 N N . ASP A 1 84 ? -14.206 -1.969 4.349 1.00 60.34 84 ASP A N 1
ATOM 723 C CA . ASP A 1 84 ? -13.263 -3.005 3.920 1.00 60.34 84 ASP A CA 1
ATOM 724 C C . ASP A 1 84 ? -12.662 -3.807 5.104 1.00 60.34 84 ASP A C 1
ATOM 726 O O . ASP A 1 84 ? -11.527 -4.279 5.015 1.00 60.34 84 ASP A O 1
ATOM 730 N N . GLY A 1 85 ? -13.342 -3.875 6.254 1.00 62.03 85 GLY A N 1
ATOM 731 C CA . GLY A 1 85 ? -12.842 -4.541 7.459 1.00 62.03 85 GLY A CA 1
ATOM 732 C C . GLY A 1 85 ? -13.870 -5.457 8.112 1.00 62.03 85 GLY A C 1
ATOM 733 O O . GLY A 1 85 ? -15.055 -5.134 8.188 1.00 62.03 85 GLY A O 1
ATOM 734 N N . GLU A 1 86 ? -13.393 -6.585 8.625 1.00 69.81 86 GLU A N 1
ATOM 735 C CA . GLU A 1 86 ? -14.189 -7.547 9.378 1.00 69.81 86 GLU A CA 1
ATOM 736 C C . GLU A 1 86 ? -14.004 -7.312 10.877 1.00 69.81 86 GLU A C 1
ATOM 738 O O . GLU A 1 86 ? -12.910 -7.000 11.357 1.00 69.81 86 GLU A O 1
ATOM 743 N N . ALA A 1 87 ? -15.091 -7.450 11.628 1.00 68.75 87 ALA A N 1
ATOM 744 C CA . ALA A 1 87 ? -15.074 -7.365 13.076 1.00 68.75 87 ALA A CA 1
ATOM 745 C C . ALA A 1 87 ? -15.852 -8.546 13.649 1.00 68.75 87 ALA A C 1
ATOM 747 O O . ALA A 1 87 ? -17.004 -8.769 13.279 1.00 68.75 87 ALA A O 1
ATOM 748 N N . SER A 1 88 ? -15.231 -9.284 14.563 1.00 71.44 88 SER A N 1
ATOM 749 C CA . SER A 1 88 ? -15.837 -10.430 15.232 1.00 71.44 88 SER A CA 1
ATOM 750 C C . SER A 1 88 ? -15.684 -10.319 16.743 1.00 71.44 88 SER A C 1
ATOM 752 O O . SER A 1 88 ? -14.721 -9.746 17.259 1.00 71.44 88 SER A O 1
ATOM 754 N N . VAL A 1 89 ? -16.647 -10.888 17.463 1.00 71.88 89 VAL A N 1
ATOM 755 C CA . VAL A 1 89 ? -16.614 -11.012 18.921 1.00 71.88 89 VAL A CA 1
ATOM 756 C C . VAL A 1 89 ? -16.764 -12.480 19.268 1.00 71.88 89 VAL A C 1
ATOM 758 O O . VAL A 1 89 ? -17.725 -13.114 18.841 1.00 71.88 89 VAL A O 1
ATOM 761 N N . THR A 1 90 ? -15.838 -12.998 20.065 1.00 78.25 90 THR A N 1
ATOM 762 C CA . THR A 1 90 ? -15.902 -14.353 20.613 1.00 78.25 90 THR A CA 1
ATOM 763 C C . THR A 1 90 ? -15.916 -14.248 22.126 1.00 78.25 90 THR A C 1
ATOM 765 O O . THR A 1 90 ? -14.938 -13.788 22.714 1.00 78.25 90 THR A O 1
ATOM 768 N N . CYS A 1 91 ? -17.016 -14.649 22.758 1.00 76.62 91 CYS A N 1
ATOM 769 C CA . CYS A 1 91 ? -17.129 -14.694 24.212 1.00 76.62 91 CYS A CA 1
ATOM 770 C C . CYS A 1 91 ? -17.059 -16.141 24.692 1.00 76.62 91 CYS A C 1
ATOM 772 O O . CYS A 1 91 ? -17.796 -16.989 24.195 1.00 76.62 91 CYS A O 1
ATOM 774 N N . ASN A 1 92 ? -16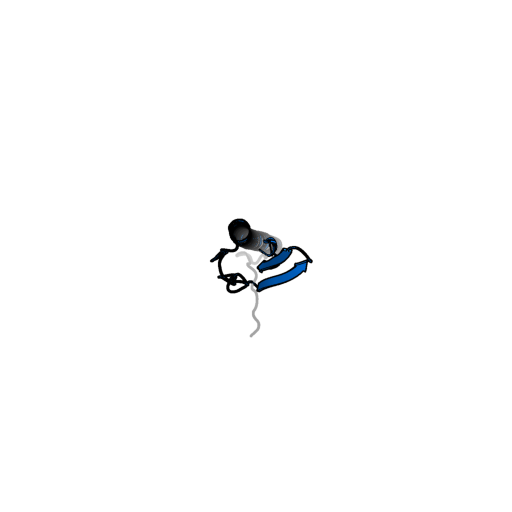.186 -16.389 25.662 1.00 81.00 92 ASN A N 1
ATOM 775 C CA . ASN A 1 92 ? -16.061 -17.661 26.352 1.00 81.00 92 ASN A CA 1
ATOM 776 C C . ASN A 1 92 ? -16.515 -17.480 27.796 1.00 81.00 92 ASN A C 1
ATOM 778 O O . ASN A 1 92 ? -16.146 -16.501 28.451 1.00 81.00 92 ASN A O 1
ATOM 782 N N . ASP A 1 93 ? -17.307 -18.432 28.269 1.00 75.56 93 ASP A N 1
ATOM 783 C CA . ASP A 1 93 ? -17.690 -18.524 29.669 1.00 75.56 93 ASP A CA 1
ATOM 784 C C . ASP A 1 93 ? -16.569 -19.235 30.441 1.00 75.56 93 ASP A C 1
ATOM 786 O O . ASP A 1 93 ? -16.179 -20.354 30.098 1.00 75.56 93 ASP A O 1
ATOM 790 N N . GLU A 1 94 ? -15.997 -18.560 31.432 1.00 76.56 94 GLU A N 1
ATOM 791 C CA . GLU A 1 94 ? -15.122 -19.162 32.434 1.00 76.56 94 GLU A CA 1
ATOM 792 C C . GLU A 1 94 ? -15.891 -19.116 33.761 1.00 76.56 94 GLU A C 1
ATOM 794 O O . GLU A 1 94 ? -16.522 -18.109 34.045 1.00 76.56 94 GLU A O 1
ATOM 799 N N . GLU A 1 95 ? -15.822 -20.155 34.598 1.00 69.25 95 GLU A N 1
ATOM 800 C CA . GLU A 1 95 ? -16.709 -20.392 35.766 1.00 69.25 95 GLU A CA 1
ATOM 801 C C . GLU A 1 95 ? -17.010 -19.189 36.698 1.00 69.25 95 GLU A C 1
ATOM 803 O O . GLU A 1 95 ? -17.980 -19.222 37.449 1.00 69.25 95 GLU A O 1
ATOM 808 N N . VAL A 1 96 ? -16.193 -18.129 36.684 1.00 73.00 96 VAL A N 1
ATOM 809 C CA . VAL A 1 96 ? -16.317 -16.927 37.534 1.00 73.00 96 VAL A CA 1
ATOM 810 C C . VAL A 1 96 ? -16.430 -15.621 36.713 1.00 73.00 96 VAL A C 1
ATOM 812 O O . VAL A 1 96 ? -16.597 -14.533 37.266 1.00 73.00 96 VAL A O 1
ATOM 815 N N . ARG A 1 97 ? -16.285 -15.676 35.383 1.00 74.62 97 ARG A N 1
ATOM 816 C CA . ARG A 1 97 ? -16.182 -14.500 34.505 1.00 74.62 97 ARG A CA 1
ATOM 817 C C . ARG A 1 97 ? -16.454 -14.833 33.038 1.00 74.62 97 ARG A C 1
ATOM 819 O O . ARG A 1 97 ? -15.965 -15.825 32.517 1.00 74.62 97 ARG A O 1
ATOM 826 N N . ILE A 1 98 ? -17.076 -13.910 32.314 1.00 75.44 98 ILE A N 1
ATOM 827 C CA . ILE A 1 98 ? -17.171 -14.007 30.853 1.00 75.44 98 ILE A CA 1
ATOM 828 C C . ILE A 1 98 ? -15.978 -13.273 30.233 1.00 75.44 98 ILE A C 1
ATOM 830 O O . ILE A 1 98 ? -15.768 -12.083 30.483 1.00 75.44 98 ILE A O 1
ATOM 834 N N . LEU A 1 99 ? -15.192 -13.963 29.407 1.00 79.44 99 LEU A N 1
ATOM 835 C CA . LEU A 1 99 ? -14.087 -13.381 28.645 1.00 79.44 99 LEU A CA 1
ATOM 836 C C . LEU A 1 99 ? -14.519 -13.166 27.194 1.00 79.44 99 LEU A C 1
ATOM 838 O O . LEU A 1 99 ? -14.672 -14.125 26.444 1.00 79.44 99 LEU A O 1
ATOM 842 N N . CYS A 1 100 ? -14.642 -11.912 26.762 1.00 76.25 100 CYS A N 1
ATOM 843 C CA . CYS A 1 100 ? -14.894 -11.585 25.360 1.00 76.25 100 CYS A CA 1
ATOM 844 C C . CYS A 1 100 ? -13.622 -11.089 24.671 1.00 76.25 100 CYS A C 1
ATOM 846 O O . CYS A 1 100 ? -12.972 -10.139 25.113 1.00 76.25 100 CYS A O 1
ATOM 848 N N . THR A 1 101 ? -13.287 -11.726 23.554 1.00 78.00 101 THR A N 1
ATOM 849 C CA . THR A 1 101 ? -12.235 -11.303 22.632 1.00 78.00 101 THR A CA 1
ATOM 850 C C . THR A 1 101 ? -12.874 -10.626 21.428 1.00 78.00 101 THR A C 1
ATOM 852 O O . THR A 1 101 ? -13.700 -11.214 20.737 1.00 78.00 101 THR A O 1
ATOM 855 N N . TYR A 1 102 ? -12.474 -9.387 21.179 1.00 74.50 102 TYR A N 1
ATOM 856 C CA . TYR A 1 102 ? -12.884 -8.577 20.043 1.00 74.50 102 TYR A CA 1
ATOM 857 C C . TYR A 1 102 ? -11.740 -8.585 19.038 1.00 74.50 102 TYR A C 1
ATOM 859 O O . TYR A 1 102 ? -10.648 -8.094 19.339 1.00 74.50 102 TYR A O 1
ATOM 867 N N . THR A 1 103 ? -11.982 -9.142 17.861 1.00 74.38 103 THR A N 1
ATOM 868 C CA . THR A 1 103 ? -11.002 -9.224 16.781 1.00 74.38 103 THR A CA 1
ATOM 869 C C . THR A 1 103 ? -11.440 -8.316 15.652 1.00 74.38 103 THR A C 1
ATOM 871 O O . THR A 1 103 ? -12.585 -8.371 15.209 1.00 74.38 103 THR A O 1
ATOM 874 N N . VAL A 1 104 ? -10.523 -7.473 15.188 1.00 71.06 104 VAL A N 1
ATOM 875 C CA . VAL A 1 104 ? -10.734 -6.623 14.019 1.00 71.06 104 VAL A CA 1
ATOM 876 C C . VAL A 1 104 ? -9.630 -6.844 13.011 1.00 71.06 104 VAL A C 1
ATOM 878 O O . VAL A 1 104 ? -8.445 -6.837 13.353 1.00 71.06 104 VAL A O 1
ATOM 881 N N . ILE A 1 105 ? -10.059 -7.054 11.772 1.00 71.88 105 ILE A N 1
ATOM 882 C CA . ILE A 1 105 ? -9.216 -7.311 10.615 1.00 71.88 105 ILE A CA 1
ATOM 883 C C . ILE A 1 105 ? -9.480 -6.197 9.607 1.00 71.88 105 ILE A C 1
ATOM 885 O O . ILE A 1 105 ? -10.615 -5.988 9.180 1.00 71.88 105 ILE A O 1
ATOM 889 N N . TYR A 1 106 ? -8.438 -5.467 9.222 1.00 67.25 106 TYR A N 1
ATOM 890 C CA . TYR A 1 106 ? -8.535 -4.422 8.205 1.00 67.25 106 TYR A CA 1
ATOM 891 C C . TYR A 1 106 ? -7.317 -4.463 7.289 1.00 67.25 106 TYR A C 1
ATO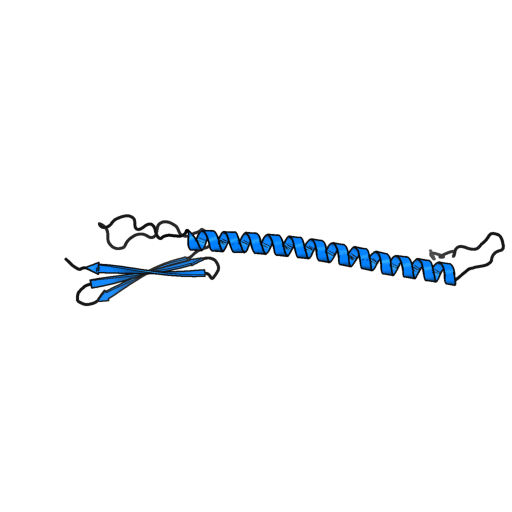M 893 O O . TYR A 1 106 ? -6.213 -4.180 7.747 1.00 67.25 106 TYR A O 1
ATOM 901 N N . LYS A 1 107 ? -7.517 -4.796 6.004 1.00 66.56 107 LYS A N 1
ATOM 902 C CA . LYS A 1 107 ? -6.441 -4.886 4.991 1.00 66.56 107 LYS A CA 1
ATOM 903 C C . LYS A 1 107 ? -5.199 -5.630 5.531 1.00 66.56 107 LYS A C 1
ATOM 905 O O . LYS A 1 107 ? -4.107 -5.069 5.554 1.00 66.56 107 LYS A O 1
ATOM 910 N N . ASP A 1 108 ? -5.410 -6.850 6.034 1.00 67.00 108 ASP A N 1
ATOM 911 C CA . ASP A 1 108 ? -4.405 -7.754 6.634 1.00 67.00 108 ASP A CA 1
ATOM 912 C C . ASP A 1 108 ? -3.782 -7.309 7.975 1.00 67.00 108 ASP A C 1
ATOM 914 O O . ASP A 1 108 ? -2.924 -7.997 8.531 1.00 67.00 108 ASP A O 1
ATOM 918 N N . LEU A 1 109 ? -4.223 -6.188 8.555 1.00 63.66 109 LEU A N 1
ATOM 919 C CA . LEU A 1 109 ? -3.843 -5.787 9.911 1.00 63.66 109 LEU A CA 1
ATOM 920 C C . LEU A 1 109 ? -4.814 -6.385 10.935 1.00 63.66 109 LEU A C 1
ATOM 922 O O . LEU A 1 109 ? -6.026 -6.188 10.836 1.00 63.66 109 LEU A O 1
ATOM 926 N N . HIS A 1 110 ? -4.269 -7.068 11.945 1.00 70.69 110 HIS A N 1
ATOM 927 C CA . HIS A 1 110 ? -5.032 -7.755 12.989 1.00 70.69 110 HIS A CA 1
ATOM 928 C C . HIS A 1 110 ? -4.898 -7.042 14.334 1.00 70.69 110 HIS A C 1
ATOM 930 O O . HIS A 1 110 ? -3.791 -6.906 14.856 1.00 70.69 110 HIS A O 1
ATOM 936 N N . LYS A 1 111 ? -6.024 -6.655 14.941 1.00 70.12 111 LYS A N 1
ATOM 937 C CA . LYS A 1 111 ? -6.066 -6.124 16.310 1.00 70.12 111 LYS A CA 1
ATOM 938 C C . LYS A 1 111 ? -7.009 -6.952 17.164 1.00 70.12 111 LYS A C 1
ATOM 940 O O . LYS A 1 111 ? -8.177 -7.115 16.825 1.00 70.12 111 LYS A O 1
ATOM 945 N N . ASN A 1 112 ? -6.495 -7.431 18.292 1.00 72.69 112 A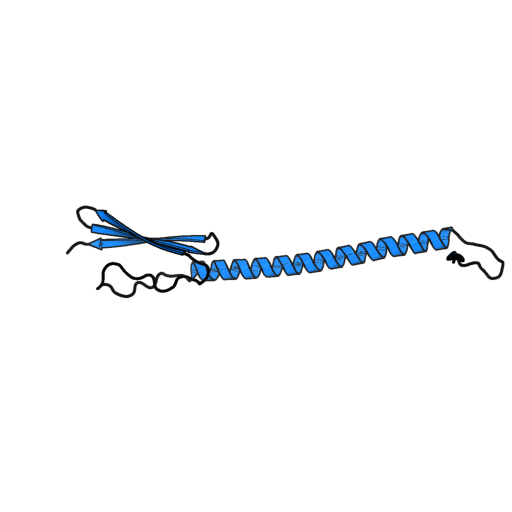SN A N 1
ATOM 946 C CA . ASN A 1 112 ? -7.267 -8.176 19.278 1.00 72.69 112 ASN A CA 1
ATOM 947 C C . ASN A 1 112 ? -7.365 -7.370 20.570 1.00 72.69 112 ASN A C 1
ATOM 949 O O . ASN A 1 112 ? -6.356 -6.895 21.092 1.00 72.69 112 ASN A O 1
ATOM 953 N N . TYR A 1 113 ? -8.576 -7.247 21.098 1.00 71.88 113 TYR A N 1
ATOM 954 C CA . TYR A 1 113 ? -8.851 -6.645 22.394 1.00 71.88 113 TYR A CA 1
ATOM 955 C C . TYR A 1 113 ? -9.572 -7.661 23.275 1.00 71.88 113 TYR A C 1
ATOM 957 O O . TYR A 1 113 ? -10.510 -8.312 22.826 1.00 71.88 113 TYR A O 1
ATOM 965 N N . LYS A 1 114 ? -9.129 -7.821 24.522 1.00 71.94 114 LYS A N 1
ATOM 966 C CA . LYS A 1 114 ? -9.752 -8.733 25.486 1.00 71.94 114 LYS A CA 1
ATOM 967 C C . LYS A 1 114 ? -10.433 -7.916 26.571 1.00 71.94 114 LYS A C 1
ATOM 969 O O . LYS A 1 114 ? -9.794 -7.044 27.153 1.00 71.94 114 LYS A O 1
ATOM 974 N N . GLN A 1 115 ? -11.689 -8.236 26.855 1.00 71.69 115 GLN A N 1
ATOM 975 C CA . GLN A 1 115 ? -12.435 -7.669 27.969 1.00 71.69 115 GLN A CA 1
ATOM 976 C C . GLN A 1 115 ? -12.989 -8.795 28.835 1.00 71.69 115 GLN A C 1
ATOM 978 O O . GLN A 1 115 ? -13.587 -9.745 28.330 1.00 71.69 115 GLN A O 1
ATOM 983 N N . THR A 1 116 ? -12.804 -8.656 30.142 1.00 72.12 116 THR A N 1
ATOM 984 C CA . THR A 1 116 ? -13.318 -9.592 31.140 1.00 72.12 116 THR A CA 1
ATOM 985 C C . THR A 1 116 ? -14.494 -8.951 31.865 1.00 72.12 116 THR A C 1
ATOM 987 O O . THR A 1 116 ? -14.380 -7.817 32.336 1.00 72.12 116 THR A O 1
ATOM 990 N N . TYR A 1 117 ? -15.598 -9.680 31.984 1.00 68.75 117 TYR A N 1
ATOM 991 C CA . TYR A 1 117 ? -16.782 -9.289 32.745 1.00 68.75 117 TYR A CA 1
ATOM 992 C C . TYR A 1 117 ? -16.905 -10.202 33.955 1.00 68.75 117 TYR A C 1
ATOM 994 O O . TYR A 1 117 ? -16.791 -11.420 33.824 1.00 68.75 117 TYR A O 1
ATOM 1002 N N . LYS A 1 118 ? -17.112 -9.617 35.134 1.00 69.31 118 LYS A N 1
ATOM 1003 C CA . LYS A 1 118 ? -17.479 -10.392 36.318 1.00 69.31 118 LYS A CA 1
ATOM 1004 C C . LYS A 1 118 ? -18.964 -10.729 36.227 1.00 69.31 118 LYS A C 1
ATOM 1006 O O . LYS A 1 118 ? -19.748 -9.892 35.786 1.00 69.31 118 LYS A O 1
ATOM 1011 N N . LEU A 1 119 ? -19.304 -11.958 36.590 1.00 62.44 119 LEU A N 1
ATOM 1012 C CA . LEU A 1 119 ? -20.680 -12.367 36.826 1.00 62.44 119 LEU A CA 1
ATOM 1013 C C . LEU A 1 119 ? -21.012 -11.902 38.251 1.00 62.44 119 LEU A C 1
ATOM 1015 O O . LEU A 1 119 ? -20.474 -12.470 39.201 1.00 62.44 119 LEU A O 1
ATOM 1019 N N . ASP A 1 120 ? -21.768 -10.808 38.372 1.00 57.28 120 ASP A N 1
ATOM 1020 C CA . ASP A 1 120 ? -22.322 -10.334 39.651 1.00 57.28 120 ASP A CA 1
ATOM 1021 C C . ASP A 1 120 ? -23.598 -11.114 40.008 1.00 57.28 120 ASP A C 1
ATOM 1023 O O . ASP A 1 120 ? -24.404 -11.383 39.083 1.00 57.28 120 ASP A O 1
#